Protein AF-A0A662V5J3-F1 (afdb_monomer_lite)

Secondary structure (DSSP, 8-state):
-TTHHHHHHTT------PPPPTTS---HHHHHHHHHHHHTTS-S-EEEEHHHHHH-THHHHHHHHTT--EEEE--TT--HHHHHHHHHHHHHHHTTS----S---SHHHHHHHHHHHHHHHHHHHHHHHHHHH--

pLDDT: mean 78.43, std 14.92, range [33.84, 93.31]

Sequence (135 aa):
PILQYVMNDLNISVEYIVTLELGMEPSIIRLKHVEELYKEGMIDCVMLTDADLNLNPKVAQFLNESKVSYVIIDVMGKDPYGVILEVLTKLPECKGLISTDSKPQSSSLDLLVALIITNIILLMALVTVMIRAKR

Radius of gyration: 21.76 Å; chains: 1; bounding box: 32×69×47 Å

Foldseek 3Di:
DVCPVLCVVVVHDDPDDQDDDAPDAGDVVRLVVVLVCVVVVVFLEAEAEPVNCVRYVVSVVSCVVSVGHYDYQYDPPDDPVSSSVSCVVCVCSSNVPDPPPDDDDDDVVVVVVVVVVVVVVVVVVVVVVVVVVVD

Structure (mmCIF, N/CA/C/O backbone):
data_AF-A0A662V5J3-F1
#
_entry.id   AF-A0A662V5J3-F1
#
loop_
_atom_site.group_PDB
_atom_site.id
_atom_site.type_symbol
_atom_site.label_atom_id
_atom_site.label_alt_id
_atom_site.label_comp_id
_atom_site.label_asym_id
_atom_site.label_entity_id
_atom_site.label_seq_id
_atom_site.pdbx_PDB_ins_code
_atom_site.Cartn_x
_atom_site.Cartn_y
_atom_site.Cartn_z
_atom_site.occupancy
_atom_site.B_iso_or_equiv
_atom_site.auth_seq_id
_atom_site.auth_comp_id
_atom_site.auth_asym_id
_atom_site.auth_atom_id
_atom_site.pdbx_PDB_model_num
ATOM 1 N N . PRO A 1 1 ? -1.008 10.221 -4.579 1.00 74.56 1 PRO A N 1
ATOM 2 C CA . PRO A 1 1 ? -1.109 10.976 -5.861 1.00 74.56 1 PRO A CA 1
ATOM 3 C C . PRO A 1 1 ? -0.225 10.421 -6.984 1.00 74.56 1 PRO A C 1
ATOM 5 O O . PRO A 1 1 ? -0.696 10.284 -8.105 1.00 74.56 1 PRO A O 1
ATOM 8 N N . ILE A 1 2 ? 1.037 10.088 -6.681 1.00 79.19 2 ILE A N 1
ATOM 9 C CA . ILE A 1 2 ? 2.023 9.638 -7.678 1.00 79.19 2 ILE A CA 1
ATOM 10 C C . ILE A 1 2 ? 1.522 8.425 -8.466 1.00 79.19 2 ILE A C 1
ATOM 12 O O . ILE A 1 2 ? 1.673 8.389 -9.674 1.00 79.19 2 ILE A O 1
ATOM 16 N N . LEU A 1 3 ? 0.850 7.473 -7.822 1.00 85.12 3 LEU A N 1
ATOM 17 C CA . LEU A 1 3 ? 0.365 6.263 -8.488 1.00 85.12 3 LEU A CA 1
ATOM 18 C C . LEU A 1 3 ? -0.918 6.452 -9.314 1.00 85.12 3 LEU A C 1
ATOM 20 O O . LEU A 1 3 ? -1.368 5.500 -9.935 1.00 85.12 3 LEU A O 1
ATOM 24 N N . GLN A 1 4 ? -1.532 7.639 -9.341 1.00 85.44 4 GLN A N 1
ATOM 25 C CA . GLN A 1 4 ? -2.867 7.815 -9.930 1.00 85.44 4 GLN A CA 1
ATOM 26 C C . GLN A 1 4 ? -2.925 7.440 -11.418 1.00 85.44 4 GLN A C 1
ATOM 28 O O . GLN A 1 4 ? -3.904 6.839 -11.852 1.00 85.44 4 GLN A O 1
ATOM 33 N N . TYR A 1 5 ? -1.875 7.749 -12.185 1.00 84.50 5 TYR A N 1
ATOM 34 C CA . TYR A 1 5 ? -1.797 7.359 -13.595 1.00 84.50 5 TYR A CA 1
ATOM 35 C C . TYR A 1 5 ? -1.722 5.834 -13.750 1.00 84.50 5 TYR A C 1
ATOM 37 O O . TYR A 1 5 ? -2.458 5.270 -14.549 1.00 84.50 5 TYR A O 1
ATOM 45 N N . VAL A 1 6 ? -0.927 5.162 -12.908 1.00 88.19 6 VAL A N 1
ATOM 46 C CA . VAL A 1 6 ? -0.814 3.695 -12.886 1.00 88.19 6 VAL A CA 1
ATOM 47 C C . VAL A 1 6 ? -2.150 3.051 -12.538 1.00 88.19 6 VAL A C 1
ATOM 49 O O . VAL A 1 6 ? -2.560 2.102 -13.195 1.00 88.19 6 VAL A O 1
ATOM 52 N N . MET A 1 7 ? -2.853 3.575 -11.530 1.00 88.00 7 MET A N 1
ATOM 53 C CA . MET A 1 7 ? -4.160 3.040 -11.134 1.00 88.00 7 MET A CA 1
ATOM 54 C C . MET A 1 7 ? -5.178 3.157 -12.267 1.00 88.00 7 MET A C 1
ATOM 56 O O . MET A 1 7 ? -5.931 2.218 -12.508 1.00 88.00 7 MET A O 1
ATOM 60 N N . ASN A 1 8 ? -5.166 4.281 -12.986 1.00 87.50 8 ASN A N 1
ATOM 61 C CA . ASN A 1 8 ? -6.045 4.496 -14.127 1.00 87.50 8 ASN A CA 1
ATOM 62 C C . ASN A 1 8 ? -5.713 3.548 -15.292 1.00 87.50 8 ASN A C 1
ATOM 64 O O . ASN A 1 8 ? -6.615 2.916 -15.835 1.00 87.50 8 ASN A O 1
ATOM 68 N N . ASP A 1 9 ? -4.430 3.384 -15.624 1.00 87.19 9 ASP A N 1
ATOM 69 C CA . ASP A 1 9 ? -3.977 2.476 -16.688 1.00 87.19 9 ASP A CA 1
ATOM 70 C C . ASP A 1 9 ? -4.296 1.005 -16.375 1.00 87.19 9 ASP A C 1
ATOM 72 O O . ASP A 1 9 ? -4.583 0.214 -17.274 1.00 87.19 9 ASP A O 1
ATOM 76 N N . LEU A 1 10 ? -4.283 0.638 -15.090 1.00 86.31 10 LEU A N 1
ATOM 77 C CA . LEU A 1 10 ? -4.635 -0.696 -14.601 1.00 86.31 10 LEU A CA 1
ATOM 78 C C . LEU A 1 10 ? -6.130 -0.864 -14.286 1.00 86.31 10 LEU A C 1
ATOM 80 O O . LEU A 1 10 ? -6.546 -1.944 -13.863 1.00 86.31 10 LEU A O 1
ATOM 84 N N . ASN A 1 11 ? -6.940 0.177 -14.500 1.00 86.75 11 ASN A N 1
ATOM 85 C CA . ASN A 1 11 ? -8.380 0.191 -14.247 1.00 86.75 11 ASN A CA 1
ATOM 86 C C . ASN A 1 11 ? -8.753 -0.203 -12.796 1.00 86.75 11 ASN A C 1
ATOM 88 O O . ASN A 1 11 ? -9.730 -0.919 -12.556 1.00 86.75 11 ASN A O 1
ATOM 92 N N . ILE A 1 12 ? -7.948 0.255 -11.833 1.00 86.50 12 ILE A N 1
ATOM 93 C CA . ILE A 1 12 ? -8.128 0.070 -10.387 1.00 86.50 12 ILE A CA 1
ATOM 94 C C . ILE A 1 12 ? -8.928 1.259 -9.841 1.00 86.50 12 ILE A C 1
ATOM 96 O O . ILE A 1 12 ? -8.559 2.410 -10.081 1.00 86.50 12 ILE A O 1
ATOM 100 N N . SER A 1 13 ? -10.005 0.997 -9.089 1.00 87.25 13 SER A N 1
ATOM 101 C CA . SER A 1 13 ? -10.778 2.070 -8.443 1.00 87.25 13 SER A CA 1
ATOM 102 C C . SER A 1 13 ? -9.973 2.707 -7.314 1.00 87.25 13 SER A C 1
ATOM 104 O O . SER A 1 13 ? -9.396 2.009 -6.480 1.00 87.25 13 SER A O 1
ATOM 106 N N . VAL A 1 14 ? -9.949 4.038 -7.280 1.00 89.06 14 VAL A N 1
ATOM 107 C CA . VAL A 1 14 ? -9.299 4.819 -6.225 1.00 89.06 14 VAL A CA 1
ATOM 108 C C . VAL A 1 14 ? -10.370 5.638 -5.520 1.00 89.06 14 VAL A C 1
ATOM 110 O O . VAL A 1 14 ? -10.790 6.675 -6.025 1.00 89.06 14 VAL A O 1
ATOM 113 N N . GLU A 1 15 ? -10.782 5.184 -4.340 1.00 88.81 15 GLU A N 1
ATOM 114 C CA . GLU A 1 15 ? -11.835 5.845 -3.555 1.00 88.81 15 GLU A CA 1
ATOM 115 C C . GLU A 1 15 ? -11.331 7.095 -2.829 1.00 88.81 15 GLU A C 1
ATOM 117 O O . GLU A 1 15 ? -12.044 8.087 -2.683 1.00 88.81 15 GLU A O 1
ATOM 122 N N . TYR A 1 16 ? -10.082 7.066 -2.359 1.00 86.69 16 TYR A N 1
ATOM 123 C CA . TYR A 1 16 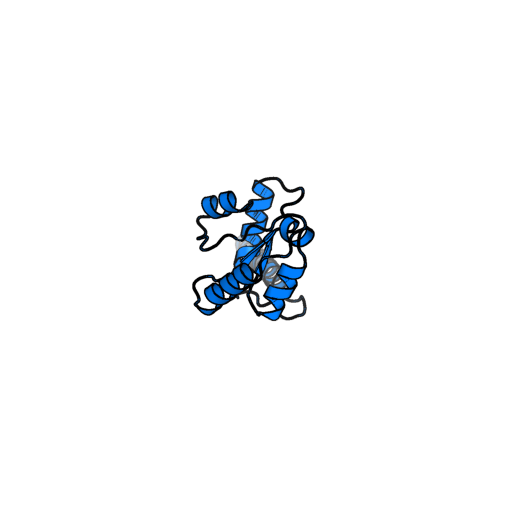? -9.535 8.145 -1.550 1.00 86.69 16 TYR A CA 1
ATOM 124 C C . TYR A 1 16 ? -8.029 8.304 -1.742 1.00 86.69 16 TYR A C 1
ATOM 126 O O . TYR A 1 16 ? -7.284 7.329 -1.824 1.00 86.69 16 TYR A O 1
ATOM 134 N N . ILE A 1 17 ? -7.568 9.557 -1.789 1.00 88.12 17 ILE A N 1
ATOM 135 C CA . ILE A 1 17 ? -6.150 9.901 -1.913 1.00 88.12 17 ILE A CA 1
ATOM 136 C C . ILE A 1 17 ? -5.749 10.753 -0.715 1.00 88.12 17 ILE A C 1
ATOM 138 O O . ILE A 1 17 ? -6.222 11.877 -0.541 1.00 88.12 17 ILE A O 1
ATOM 142 N N . VAL A 1 18 ? -4.812 10.238 0.077 1.00 84.00 18 VAL A N 1
ATOM 143 C CA . VAL A 1 18 ? -4.147 11.013 1.124 1.00 84.00 18 VAL A CA 1
ATOM 144 C C . VAL A 1 18 ? -2.909 11.671 0.528 1.00 84.00 18 VAL A C 1
ATOM 146 O O . VAL A 1 18 ? -2.017 10.997 0.017 1.00 84.00 18 VAL A O 1
ATOM 149 N N . THR A 1 19 ? -2.844 12.997 0.606 1.00 80.75 19 THR A N 1
ATOM 150 C CA . THR A 1 19 ? -1.616 13.748 0.324 1.00 80.75 19 THR A CA 1
ATOM 151 C C . THR A 1 19 ? -0.897 14.015 1.639 1.00 80.75 19 THR A C 1
ATOM 153 O O . THR A 1 19 ? -1.480 14.613 2.551 1.00 80.75 19 THR A O 1
ATOM 156 N N . LEU A 1 20 ? 0.351 13.556 1.730 1.00 74.62 20 LEU A N 1
ATOM 157 C CA . LEU A 1 20 ? 1.263 13.845 2.832 1.00 74.62 20 LEU A CA 1
ATOM 158 C C . LEU A 1 20 ? 2.120 15.056 2.453 1.00 74.62 20 LEU A C 1
ATOM 160 O O . LEU A 1 20 ? 2.655 15.121 1.348 1.00 74.62 20 LEU A O 1
ATOM 164 N N . GLU A 1 21 ? 2.234 16.024 3.357 1.00 71.81 21 GLU A N 1
ATOM 165 C CA . GLU A 1 21 ? 3.039 17.230 3.148 1.00 71.81 21 GLU A CA 1
ATOM 166 C C . GLU A 1 21 ? 4.357 17.122 3.924 1.00 71.81 21 GLU A C 1
ATOM 168 O O . GLU A 1 21 ? 4.382 16.642 5.061 1.00 71.81 21 GLU A O 1
ATOM 173 N N . LEU A 1 22 ? 5.464 17.555 3.306 1.00 64.06 22 LEU A N 1
ATOM 174 C CA . LEU A 1 22 ? 6.794 17.506 3.920 1.00 64.06 22 LEU A CA 1
ATOM 175 C C . LEU A 1 22 ? 6.813 18.268 5.250 1.00 64.06 22 LEU A C 1
ATOM 177 O O . LEU A 1 22 ? 6.445 19.438 5.307 1.00 64.06 22 LEU A O 1
ATOM 181 N N . GLY A 1 23 ? 7.315 17.625 6.306 1.00 60.56 23 GLY A N 1
ATOM 182 C CA . GLY A 1 23 ? 7.527 18.271 7.605 1.00 60.56 23 GLY A CA 1
ATOM 183 C C . GLY A 1 23 ? 6.253 18.550 8.407 1.00 60.56 23 GLY A C 1
ATOM 184 O O . GLY A 1 23 ? 6.350 19.102 9.501 1.00 60.56 23 GLY A O 1
ATOM 185 N N . MET A 1 24 ? 5.079 18.145 7.912 1.00 63.53 24 MET A N 1
ATOM 186 C CA . MET A 1 24 ? 3.839 18.156 8.680 1.00 63.53 24 MET A CA 1
ATOM 187 C C . MET A 1 24 ? 3.448 16.741 9.088 1.00 63.53 24 MET A C 1
ATOM 189 O O . MET A 1 24 ? 3.573 15.783 8.324 1.00 63.53 24 MET A O 1
ATOM 193 N N . GLU A 1 25 ? 2.985 16.602 10.327 1.00 64.38 25 GLU A N 1
ATOM 194 C CA . GLU A 1 25 ? 2.447 15.337 10.814 1.00 64.38 25 GLU A CA 1
ATOM 195 C C . GLU A 1 25 ? 1.223 14.945 9.967 1.00 64.38 25 GLU A C 1
ATOM 197 O O . GLU A 1 25 ? 0.446 15.828 9.580 1.00 64.38 25 GLU A O 1
ATOM 202 N N . PRO A 1 26 ? 1.031 13.652 9.635 1.00 66.31 26 PRO A N 1
ATOM 203 C CA . PRO A 1 26 ? -0.125 13.238 8.863 1.00 66.31 26 PRO A CA 1
ATOM 204 C C . PRO A 1 26 ? -1.366 13.650 9.639 1.00 66.31 26 PRO A C 1
ATOM 206 O O . PRO A 1 26 ? -1.471 13.390 10.839 1.00 66.31 26 PRO A O 1
ATOM 209 N N . SER A 1 27 ? -2.316 14.294 8.965 1.00 77.38 27 SER A N 1
ATOM 210 C CA . SER A 1 27 ? -3.565 14.657 9.620 1.00 77.38 27 SER A CA 1
ATOM 211 C C . SER A 1 27 ? -4.245 13.384 10.125 1.00 77.38 27 SER A C 1
ATOM 213 O O . SER A 1 27 ? -4.745 12.586 9.331 1.00 77.38 27 SER A O 1
ATOM 215 N N . ILE A 1 28 ? -4.278 13.207 11.449 1.00 80.38 28 ILE A N 1
ATOM 216 C CA . ILE A 1 28 ? -4.921 12.063 12.115 1.00 80.38 28 ILE A CA 1
ATOM 217 C C . ILE A 1 28 ? -6.373 11.921 11.648 1.00 80.38 28 ILE A C 1
ATOM 219 O O . ILE A 1 28 ? -6.870 10.812 11.508 1.00 80.38 28 ILE A O 1
ATOM 223 N N . ILE A 1 29 ? -7.039 13.040 11.349 1.00 83.06 29 ILE A N 1
ATOM 224 C CA . ILE A 1 29 ? -8.407 13.067 10.819 1.00 83.06 29 ILE A CA 1
ATOM 225 C C . ILE A 1 29 ? -8.486 12.324 9.478 1.00 83.06 29 ILE A C 1
ATOM 227 O O . ILE A 1 29 ? -9.377 11.505 9.286 1.00 83.06 29 ILE A O 1
ATOM 231 N N . ARG A 1 30 ? -7.532 12.558 8.566 1.00 86.31 30 ARG A N 1
ATOM 232 C CA . ARG A 1 30 ? -7.491 11.872 7.265 1.00 86.31 30 ARG A CA 1
ATOM 233 C C . ARG A 1 30 ? -7.179 10.386 7.415 1.00 86.31 30 ARG A C 1
ATOM 235 O O . ARG A 1 30 ? -7.785 9.574 6.730 1.00 86.31 30 ARG A O 1
ATOM 242 N N . LEU A 1 31 ? -6.263 10.027 8.316 1.00 87.81 31 LEU A N 1
ATOM 243 C CA . LEU A 1 31 ? -5.921 8.624 8.572 1.00 87.81 31 LEU A CA 1
ATOM 244 C C . LEU A 1 31 ? -7.080 7.850 9.218 1.00 87.81 31 LEU A C 1
ATOM 246 O O . LEU A 1 31 ? -7.356 6.724 8.816 1.00 87.81 31 LEU A O 1
ATOM 250 N N . LYS A 1 32 ? -7.811 8.470 10.149 1.00 89.69 32 LYS A N 1
ATOM 251 C CA . LYS A 1 32 ? -9.042 7.893 10.707 1.00 89.69 32 LYS A CA 1
ATOM 252 C C . LYS A 1 32 ? -10.125 7.705 9.654 1.00 89.69 32 LYS A C 1
ATOM 254 O O . LYS A 1 32 ? -10.797 6.685 9.663 1.00 89.69 32 LYS A O 1
ATOM 259 N N . HIS A 1 33 ? -10.256 8.639 8.718 1.00 90.75 33 HIS A N 1
ATOM 260 C CA . HIS A 1 33 ? -11.203 8.470 7.622 1.00 90.75 33 HIS A CA 1
ATOM 261 C C . HIS A 1 33 ? -10.849 7.269 6.728 1.00 90.75 33 HIS A C 1
ATOM 263 O O . HIS A 1 33 ? -11.727 6.511 6.335 1.00 90.75 33 HIS A O 1
ATOM 269 N N . VAL A 1 34 ? -9.558 7.033 6.461 1.00 91.00 34 VAL A N 1
ATOM 270 C CA . VAL A 1 34 ? -9.103 5.818 5.756 1.00 91.00 34 VAL A CA 1
ATOM 271 C C . VAL A 1 34 ? -9.467 4.551 6.535 1.00 91.00 34 VAL A C 1
ATOM 273 O O . VAL A 1 34 ? -9.935 3.580 5.947 1.00 91.00 3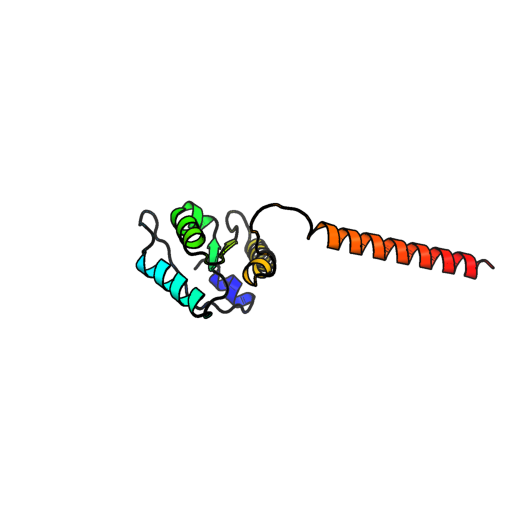4 VAL A O 1
ATOM 276 N N . GLU A 1 35 ? -9.279 4.560 7.855 1.00 91.75 35 GLU A N 1
ATOM 277 C CA . GLU A 1 35 ? -9.672 3.448 8.725 1.00 91.75 35 GLU A CA 1
ATOM 278 C C . GLU A 1 35 ? -11.189 3.183 8.674 1.00 91.75 35 GLU A C 1
ATOM 280 O O . GLU A 1 35 ? -11.608 2.027 8.614 1.00 91.75 35 GLU A O 1
ATOM 285 N N . GLU A 1 36 ? -12.014 4.233 8.670 1.00 93.31 36 GLU A N 1
ATOM 286 C CA . GLU A 1 36 ? -13.473 4.135 8.523 1.00 93.31 36 GLU A CA 1
ATOM 287 C C . GLU A 1 36 ? -13.862 3.517 7.175 1.00 93.31 36 GLU A C 1
ATOM 289 O O . GLU A 1 36 ? -14.578 2.518 7.158 1.00 93.31 36 GLU A O 1
ATOM 294 N N . LEU A 1 37 ? -13.313 4.023 6.064 1.00 91.88 37 LEU A N 1
ATOM 295 C CA . LEU A 1 37 ? -13.567 3.485 4.721 1.00 91.88 37 LEU A CA 1
ATOM 296 C C . LEU A 1 37 ? -13.206 1.997 4.616 1.00 91.88 37 LEU A C 1
ATOM 298 O O . LEU A 1 37 ? -13.921 1.220 3.982 1.00 91.88 37 LEU A O 1
ATOM 302 N N . TYR A 1 38 ? -12.109 1.586 5.254 1.00 90.44 38 TYR A N 1
ATOM 303 C CA . TYR A 1 38 ? -11.697 0.185 5.291 1.00 90.44 38 TYR A CA 1
ATOM 304 C C . TYR A 1 38 ? -12.677 -0.675 6.101 1.00 90.44 38 TYR A C 1
ATOM 306 O O . TYR A 1 38 ? -13.084 -1.747 5.657 1.00 90.44 38 TYR A O 1
ATOM 314 N N . LYS A 1 39 ? -13.114 -0.200 7.275 1.00 89.44 39 LYS A N 1
ATOM 315 C CA . LYS A 1 39 ? -14.096 -0.910 8.117 1.00 89.44 39 LYS A CA 1
ATOM 316 C C . LYS A 1 39 ? -15.467 -1.034 7.459 1.00 89.44 39 LYS A C 1
ATOM 318 O O . LYS A 1 39 ? -16.156 -2.025 7.687 1.00 89.44 39 LYS A O 1
ATOM 323 N N . GLU A 1 40 ? -15.855 -0.049 6.659 1.00 92.56 40 GLU A N 1
ATOM 324 C CA . GLU A 1 40 ? -17.096 -0.059 5.880 1.00 92.56 40 GLU A CA 1
ATOM 325 C C . GLU A 1 40 ? -17.016 -0.967 4.641 1.00 92.56 40 GLU A C 1
ATOM 327 O O . GLU A 1 40 ? -18.032 -1.199 3.988 1.00 92.56 40 GLU A O 1
ATOM 332 N N . GLY A 1 41 ? -15.834 -1.514 4.325 1.00 87.81 41 GLY A N 1
ATOM 333 C CA . GLY A 1 41 ? -15.614 -2.345 3.140 1.00 87.81 41 GLY A CA 1
ATOM 334 C C . GLY A 1 41 ? -15.635 -1.551 1.833 1.00 87.81 41 GLY A C 1
ATOM 335 O O . GLY A 1 41 ? -15.800 -2.135 0.766 1.00 87.81 41 GLY A O 1
ATOM 336 N N . MET A 1 42 ? -15.487 -0.225 1.912 1.00 88.44 42 MET A N 1
ATOM 337 C CA . MET A 1 42 ? -15.418 0.659 0.746 1.00 88.44 42 MET A CA 1
ATOM 338 C C . MET A 1 42 ? -14.052 0.565 0.060 1.00 88.44 42 MET A C 1
ATOM 340 O O . MET A 1 42 ? -13.949 0.796 -1.140 1.00 88.44 42 MET A O 1
ATOM 344 N N . ILE A 1 43 ? -13.004 0.216 0.813 1.00 89.25 43 ILE A N 1
ATOM 345 C CA . ILE A 1 43 ? -11.660 -0.030 0.285 1.00 89.25 43 ILE A CA 1
ATOM 346 C C . ILE A 1 43 ? -11.126 -1.380 0.760 1.00 89.25 43 ILE A C 1
ATOM 348 O O . ILE A 1 43 ? -11.245 -1.728 1.933 1.00 89.25 43 ILE A O 1
ATOM 352 N N . ASP A 1 44 ? -10.473 -2.106 -0.146 1.00 86.12 44 ASP A N 1
ATOM 353 C CA . ASP A 1 44 ? -9.849 -3.398 0.162 1.00 86.12 44 ASP A CA 1
ATOM 354 C C . ASP A 1 44 ? -8.446 -3.244 0.770 1.00 86.12 44 ASP A C 1
ATOM 356 O O . ASP A 1 44 ? -7.954 -4.132 1.463 1.00 86.12 44 ASP A O 1
ATOM 360 N N . CYS A 1 45 ? -7.751 -2.146 0.457 1.00 88.94 45 CYS A N 1
ATOM 361 C CA . CYS A 1 45 ? -6.332 -1.982 0.765 1.00 88.94 45 CYS A CA 1
ATOM 362 C C . CYS A 1 45 ? -5.862 -0.541 0.575 1.00 88.94 45 CYS A C 1
ATOM 364 O O . CYS A 1 45 ? -6.377 0.192 -0.271 1.00 88.94 45 CYS A O 1
ATOM 366 N N . VAL A 1 46 ? -4.824 -0.162 1.315 1.00 91.06 46 VAL A N 1
ATOM 367 C CA . VAL A 1 46 ? -4.131 1.120 1.169 1.00 91.06 46 VAL A CA 1
ATOM 368 C C . VAL A 1 46 ? -2.807 0.914 0.435 1.00 91.06 46 VAL A C 1
ATOM 370 O O . VAL A 1 46 ? -1.995 0.076 0.813 1.00 91.06 46 VAL A O 1
ATOM 373 N N . MET A 1 47 ? -2.548 1.703 -0.605 1.00 90.50 47 MET A N 1
ATOM 374 C CA . MET A 1 47 ? -1.258 1.694 -1.301 1.00 90.50 47 MET A CA 1
ATOM 375 C C . MET A 1 47 ? -0.424 2.894 -0.860 1.00 90.50 47 MET A C 1
ATOM 377 O O . MET A 1 47 ? -0.844 4.040 -1.022 1.00 90.50 47 MET A O 1
ATOM 381 N N . LEU A 1 48 ? 0.758 2.624 -0.313 1.00 90.31 48 LEU A N 1
ATOM 382 C CA . LEU A 1 48 ? 1.738 3.631 0.092 1.00 90.31 48 LEU A CA 1
ATOM 383 C C . LEU A 1 48 ? 2.931 3.568 -0.847 1.00 90.31 48 LEU A C 1
ATOM 385 O O . LEU A 1 48 ? 3.324 2.477 -1.250 1.00 90.31 48 LEU A O 1
ATOM 389 N N . THR A 1 49 ? 3.547 4.703 -1.159 1.00 89.94 49 THR A N 1
ATOM 390 C CA . THR A 1 49 ? 4.853 4.677 -1.824 1.00 89.94 49 THR A CA 1
ATOM 391 C C . THR A 1 49 ? 5.990 4.640 -0.804 1.00 89.94 49 THR A C 1
ATOM 393 O O . THR A 1 49 ? 5.848 5.101 0.330 1.00 89.94 49 THR A O 1
ATOM 396 N N . ASP A 1 50 ? 7.146 4.114 -1.193 1.00 87.81 50 ASP A N 1
ATOM 397 C CA . ASP A 1 50 ? 8.382 4.236 -0.411 1.00 87.81 50 ASP A CA 1
ATOM 398 C C . ASP A 1 50 ? 8.757 5.709 -0.143 1.00 87.81 50 ASP A C 1
ATOM 400 O O . ASP A 1 50 ? 9.201 6.053 0.954 1.00 87.81 50 ASP A O 1
ATOM 404 N N . ALA A 1 51 ? 8.479 6.606 -1.096 1.00 84.88 51 ALA A N 1
ATOM 405 C CA . ALA A 1 51 ? 8.595 8.050 -0.907 1.00 84.88 51 ALA A CA 1
ATOM 406 C C . ALA A 1 51 ? 7.682 8.571 0.222 1.00 84.88 51 ALA A C 1
ATOM 408 O O . ALA A 1 51 ? 8.142 9.330 1.074 1.00 84.88 51 ALA A O 1
ATOM 409 N N . ASP A 1 52 ? 6.421 8.131 0.282 1.00 83.69 52 ASP A N 1
ATOM 410 C CA . ASP A 1 52 ? 5.476 8.514 1.343 1.00 83.69 52 ASP A CA 1
ATOM 411 C C . ASP A 1 52 ? 5.957 8.059 2.733 1.00 83.69 52 ASP A C 1
ATOM 413 O O . ASP A 1 52 ? 5.830 8.794 3.716 1.00 83.69 52 ASP A O 1
ATOM 417 N N . LEU A 1 53 ? 6.562 6.871 2.822 1.00 83.56 53 LEU A N 1
ATOM 418 C CA . LEU A 1 53 ? 7.111 6.343 4.075 1.00 83.56 53 LEU A CA 1
ATOM 419 C C . LEU A 1 53 ? 8.362 7.082 4.536 1.00 83.56 53 LEU A C 1
ATOM 421 O O . LEU A 1 53 ? 8.506 7.347 5.729 1.00 83.56 53 LEU A O 1
ATOM 425 N N . ASN A 1 54 ? 9.243 7.441 3.602 1.00 83.12 54 ASN A N 1
ATOM 426 C CA . ASN A 1 54 ? 10.419 8.254 3.903 1.00 83.12 54 ASN A CA 1
ATOM 427 C C . ASN A 1 54 ? 10.022 9.635 4.437 1.00 83.12 54 ASN A C 1
ATOM 429 O O . ASN A 1 54 ? 10.699 10.189 5.303 1.00 83.12 54 ASN A O 1
ATOM 433 N N . LEU A 1 55 ? 8.908 10.180 3.943 1.00 82.19 55 LEU A N 1
ATOM 434 C CA . LEU A 1 55 ? 8.358 11.449 4.405 1.00 82.19 55 LEU A CA 1
ATOM 435 C C . LEU A 1 55 ? 7.707 11.333 5.780 1.00 82.19 55 LEU A C 1
ATOM 437 O O . LEU A 1 55 ? 7.861 12.233 6.608 1.00 82.19 55 LEU A O 1
ATOM 441 N N . ASN A 1 56 ? 6.952 10.259 6.021 1.00 82.12 56 ASN A N 1
ATOM 442 C CA . ASN A 1 56 ? 6.211 10.109 7.262 1.00 82.12 56 ASN A CA 1
ATOM 443 C C . ASN A 1 56 ? 6.049 8.639 7.699 1.00 82.12 56 ASN A C 1
ATOM 445 O O . ASN A 1 56 ? 5.008 8.018 7.455 1.00 82.12 56 ASN A O 1
ATOM 449 N N . PRO A 1 57 ? 7.029 8.073 8.431 1.00 82.44 57 PRO A N 1
ATOM 450 C CA . PRO A 1 57 ? 6.997 6.663 8.830 1.00 82.44 57 PRO A CA 1
ATOM 451 C C . PRO A 1 57 ? 5.854 6.336 9.806 1.00 82.44 57 PRO A C 1
ATOM 453 O O . PRO A 1 57 ? 5.450 5.179 9.931 1.00 82.44 57 PRO A O 1
ATOM 456 N N . LYS A 1 58 ? 5.277 7.353 10.466 1.00 84.75 58 LYS A N 1
ATOM 457 C CA . LYS A 1 58 ? 4.134 7.197 11.379 1.00 84.75 58 LYS A CA 1
ATOM 458 C C . LYS A 1 58 ? 2.871 6.680 10.681 1.00 84.75 58 LYS A C 1
ATOM 460 O O . LYS A 1 58 ? 2.015 6.102 11.342 1.00 84.75 58 LYS A O 1
ATOM 465 N N . VAL A 1 59 ? 2.747 6.858 9.363 1.00 86.62 59 VAL A N 1
ATOM 466 C CA . VAL A 1 59 ? 1.581 6.384 8.599 1.00 86.62 59 VAL A CA 1
ATOM 467 C C . VAL A 1 59 ? 1.509 4.857 8.598 1.00 86.62 59 VAL A C 1
ATOM 469 O O . VAL A 1 59 ? 0.460 4.300 8.911 1.00 86.62 59 VAL A O 1
ATOM 472 N N . ALA A 1 60 ? 2.625 4.171 8.330 1.00 86.69 60 ALA A N 1
ATOM 473 C CA . ALA A 1 60 ? 2.673 2.707 8.392 1.00 86.69 60 ALA A CA 1
ATOM 474 C C . ALA A 1 60 ? 2.398 2.187 9.807 1.00 86.69 60 ALA A C 1
ATOM 476 O O . ALA A 1 60 ? 1.696 1.191 9.978 1.00 86.69 60 ALA A O 1
ATOM 477 N N . GLN A 1 61 ? 2.910 2.884 10.827 1.00 87.06 61 GLN A N 1
ATOM 478 C CA . GLN A 1 61 ? 2.627 2.541 12.217 1.00 87.06 61 GLN A CA 1
ATOM 479 C C . GLN A 1 61 ? 1.122 2.622 12.517 1.00 87.06 61 GLN A C 1
ATOM 481 O O . GLN A 1 61 ? 0.560 1.663 13.039 1.00 87.06 61 GLN A O 1
ATOM 486 N N . PHE A 1 62 ? 0.461 3.715 12.126 1.00 89.25 62 PHE A N 1
ATOM 487 C CA . PHE A 1 62 ? -0.982 3.884 12.314 1.00 89.25 62 PHE A CA 1
ATOM 488 C C . PHE A 1 62 ? -1.796 2.779 11.626 1.00 89.25 62 PHE A C 1
ATOM 490 O O . PHE A 1 62 ? -2.724 2.233 12.222 1.00 89.25 62 PHE A O 1
ATOM 497 N N . LEU A 1 63 ? -1.453 2.434 10.381 1.00 89.31 63 LEU A N 1
ATOM 498 C CA . LEU A 1 63 ? -2.176 1.413 9.616 1.00 89.31 63 LEU A CA 1
ATOM 499 C C . LEU A 1 63 ? -2.002 0.015 10.227 1.00 89.31 63 LEU A C 1
ATOM 501 O O . LEU A 1 63 ? -2.984 -0.718 10.344 1.00 89.31 63 LEU A O 1
ATOM 505 N N . ASN A 1 64 ? -0.793 -0.313 10.702 1.00 89.12 64 ASN A N 1
ATOM 506 C CA . ASN A 1 64 ? -0.528 -1.541 11.458 1.00 89.12 64 ASN A CA 1
ATOM 507 C C . ASN A 1 64 ? -1.363 -1.606 12.748 1.00 89.12 64 ASN A C 1
ATOM 509 O O . ASN A 1 64 ? -2.024 -2.610 13.007 1.00 89.12 64 ASN A O 1
ATOM 513 N N . GLU A 1 65 ? -1.353 -0.539 13.553 1.00 88.62 65 GLU A N 1
ATOM 514 C CA . GLU A 1 65 ? -2.108 -0.471 14.814 1.00 88.62 65 GLU A CA 1
ATOM 515 C C . GLU A 1 65 ? -3.625 -0.578 14.580 1.00 88.62 65 GLU A C 1
ATOM 517 O O . GLU A 1 65 ? -4.331 -1.240 15.343 1.00 88.62 65 GLU A O 1
ATOM 522 N N . SER A 1 66 ? -4.109 0.004 13.481 1.00 86.75 66 SER A N 1
ATOM 523 C CA . SER A 1 66 ? -5.525 0.007 13.087 1.00 86.75 66 SER A CA 1
ATOM 524 C C . SER A 1 66 ? -5.959 -1.252 12.327 1.00 86.75 66 SER A C 1
ATOM 526 O O . SER A 1 66 ? -7.128 -1.376 11.966 1.00 86.75 66 SER A O 1
ATOM 528 N N . LYS A 1 67 ? -5.040 -2.202 12.086 1.00 87.56 67 LYS A N 1
ATOM 529 C CA . LYS A 1 67 ? -5.267 -3.430 11.300 1.00 87.56 67 LYS A CA 1
ATOM 530 C C . LYS A 1 67 ? -5.825 -3.171 9.893 1.00 87.56 67 LYS A C 1
ATOM 532 O O . LYS A 1 67 ? -6.605 -3.969 9.372 1.00 87.56 67 LYS A O 1
ATOM 537 N N . VAL A 1 68 ? -5.433 -2.056 9.285 1.00 88.94 68 VAL A N 1
ATOM 538 C CA . VAL A 1 68 ? -5.773 -1.733 7.896 1.00 88.94 68 VAL A CA 1
ATOM 539 C C . VAL A 1 68 ? -4.747 -2.403 6.989 1.00 88.94 68 VAL A C 1
ATOM 541 O O . VAL A 1 68 ? -3.546 -2.228 7.189 1.00 88.94 68 VAL A O 1
ATOM 544 N N . SER A 1 69 ? -5.204 -3.171 5.997 1.00 88.19 69 SER A N 1
ATOM 545 C CA . SER A 1 69 ? -4.310 -3.797 5.020 1.00 88.19 69 SER A CA 1
ATOM 546 C C . SER A 1 69 ? -3.648 -2.729 4.152 1.00 88.19 69 SER A C 1
ATOM 548 O O . SER A 1 69 ? -4.329 -1.851 3.613 1.00 88.19 69 SER A O 1
ATOM 550 N N . TYR A 1 70 ? -2.325 -2.792 4.011 1.00 89.81 70 TYR A N 1
ATOM 551 C CA . TYR A 1 70 ? -1.594 -1.900 3.123 1.00 89.81 70 TYR A CA 1
ATOM 552 C C . TYR A 1 70 ? -0.425 -2.596 2.440 1.00 89.81 70 TYR A C 1
ATOM 554 O O . TYR A 1 70 ? 0.156 -3.546 2.965 1.00 89.81 70 TYR A O 1
ATOM 562 N N . VAL A 1 71 ? -0.059 -2.0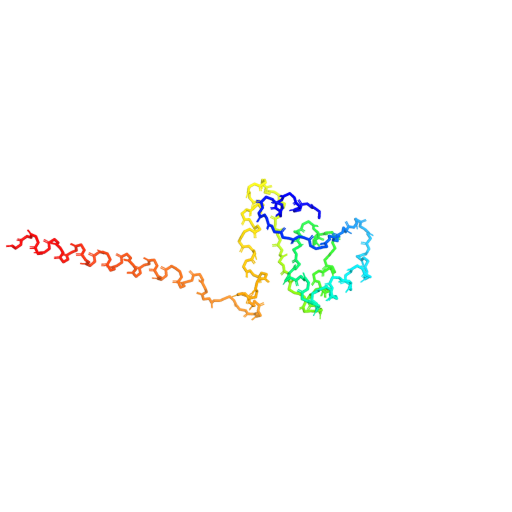69 1.275 1.00 90.88 71 VAL A N 1
ATOM 563 C CA . VAL A 1 71 ? 1.121 -2.475 0.512 1.00 90.88 71 VAL A CA 1
ATOM 564 C C . VAL A 1 71 ? 2.021 -1.276 0.263 1.00 90.88 71 VAL A C 1
ATOM 566 O O . VAL A 1 71 ? 1.560 -0.136 0.161 1.00 90.88 71 VAL A O 1
ATOM 569 N N . ILE A 1 72 ? 3.316 -1.550 0.159 1.00 90.31 72 ILE A N 1
ATOM 570 C CA . ILE A 1 72 ? 4.333 -0.548 -0.143 1.00 90.31 72 ILE A CA 1
ATOM 571 C C . ILE A 1 72 ? 4.757 -0.742 -1.593 1.00 90.31 72 ILE A C 1
ATOM 573 O O . ILE A 1 72 ? 5.198 -1.827 -1.972 1.00 90.31 72 ILE A O 1
ATOM 577 N N . ILE A 1 73 ? 4.616 0.314 -2.383 1.00 90.75 73 ILE A N 1
ATOM 578 C CA . ILE A 1 73 ? 5.017 0.383 -3.780 1.00 90.75 73 ILE A CA 1
ATOM 579 C C . ILE A 1 73 ? 6.318 1.169 -3.846 1.00 90.75 73 ILE A C 1
ATOM 581 O O . ILE A 1 73 ? 6.357 2.369 -3.580 1.00 90.75 73 ILE A O 1
ATOM 585 N N . ASP A 1 74 ? 7.389 0.478 -4.199 1.00 89.94 74 ASP A N 1
ATOM 586 C CA . ASP A 1 74 ? 8.680 1.103 -4.444 1.00 89.94 74 ASP A CA 1
ATOM 587 C C . ASP A 1 74 ? 8.643 1.852 -5.784 1.00 89.94 74 ASP A C 1
ATOM 589 O O . ASP A 1 74 ? 8.495 1.228 -6.843 1.00 89.94 74 ASP A O 1
ATOM 593 N N . VAL A 1 75 ? 8.736 3.184 -5.715 1.00 88.56 75 VAL A N 1
ATOM 594 C CA . VAL A 1 75 ? 8.766 4.084 -6.875 1.00 88.56 75 VAL A CA 1
ATOM 595 C C . VAL A 1 75 ? 10.122 4.763 -7.069 1.00 88.56 75 VAL A C 1
ATOM 597 O O . VAL A 1 75 ? 10.376 5.289 -8.156 1.00 88.56 75 VAL A O 1
ATOM 600 N N . MET A 1 76 ? 11.004 4.795 -6.063 1.00 84.44 76 MET A N 1
ATOM 601 C CA . MET A 1 76 ? 12.274 5.510 -6.191 1.00 84.44 76 MET A CA 1
ATOM 602 C C . MET A 1 76 ? 13.254 4.770 -7.105 1.00 84.44 76 MET A C 1
ATOM 604 O O . MET A 1 76 ? 13.620 3.620 -6.895 1.00 84.44 76 MET A O 1
ATOM 608 N N . GLY A 1 77 ? 13.735 5.467 -8.136 1.00 82.62 77 GLY A N 1
ATOM 609 C CA . GLY A 1 77 ? 14.722 4.916 -9.070 1.00 82.62 77 GLY A CA 1
ATOM 610 C C . GLY A 1 77 ? 14.154 3.935 -10.099 1.00 82.62 77 GLY A C 1
ATOM 611 O O . GLY A 1 77 ? 14.932 3.369 -10.867 1.00 82.62 77 GLY A O 1
ATOM 612 N N . LYS A 1 78 ? 12.826 3.762 -10.161 1.00 85.56 78 LYS A N 1
ATOM 613 C CA . LYS A 1 78 ? 12.152 2.982 -11.205 1.00 85.56 78 LYS A CA 1
ATOM 614 C C . LYS A 1 78 ? 11.614 3.877 -12.315 1.00 85.56 78 LYS A C 1
ATOM 616 O O . LYS A 1 78 ? 11.174 5.002 -12.083 1.00 85.56 78 LYS A O 1
ATOM 621 N N . ASP A 1 79 ? 11.643 3.356 -13.535 1.00 87.62 79 ASP A N 1
ATOM 622 C CA . ASP A 1 79 ? 10.908 3.937 -14.654 1.00 87.62 79 ASP A CA 1
ATOM 623 C C . ASP A 1 79 ? 9.391 3.654 -14.525 1.00 87.62 79 ASP A C 1
ATOM 625 O O . ASP A 1 79 ? 8.986 2.810 -13.716 1.00 87.62 79 ASP A O 1
ATOM 629 N N . PRO A 1 80 ? 8.528 4.327 -15.311 1.00 83.00 80 PRO A N 1
ATOM 630 C CA . PRO A 1 80 ? 7.079 4.144 -15.223 1.00 83.00 80 PRO A CA 1
ATOM 631 C C . PRO A 1 80 ? 6.608 2.692 -15.407 1.00 83.00 80 PRO A C 1
ATOM 633 O O . PRO A 1 80 ? 5.659 2.274 -14.749 1.00 83.00 80 PRO A O 1
ATOM 636 N N . TYR A 1 81 ? 7.270 1.902 -16.258 1.00 84.56 81 TYR A N 1
ATOM 637 C CA . TYR A 1 81 ? 6.929 0.493 -16.460 1.00 84.56 81 TYR A CA 1
ATOM 638 C C . TYR A 1 81 ? 7.319 -0.353 -15.243 1.00 84.56 81 TYR A C 1
ATOM 640 O O . TYR A 1 81 ? 6.549 -1.212 -14.812 1.00 84.56 81 TYR A O 1
ATOM 648 N N . GLY A 1 82 ? 8.475 -0.070 -14.640 1.00 87.81 82 GLY A N 1
ATOM 649 C CA . GLY A 1 82 ? 8.897 -0.675 -13.378 1.00 87.81 82 GLY A CA 1
ATOM 650 C C . GLY A 1 82 ? 7.901 -0.423 -12.243 1.00 87.81 82 GLY A C 1
ATOM 651 O O . GLY A 1 82 ? 7.602 -1.341 -11.481 1.00 87.81 82 GLY A O 1
ATOM 652 N N . VAL A 1 83 ? 7.327 0.783 -12.169 1.00 87.69 83 VAL A N 1
ATOM 653 C CA . VAL A 1 83 ? 6.281 1.108 -11.184 1.00 87.69 83 VAL A CA 1
ATOM 654 C C . VAL A 1 83 ? 4.987 0.339 -11.462 1.00 87.69 83 VAL A C 1
ATOM 656 O O . VAL A 1 83 ? 4.391 -0.202 -10.533 1.00 87.69 83 VAL A O 1
ATOM 659 N N . ILE A 1 84 ? 4.557 0.239 -12.725 1.00 87.19 84 ILE A N 1
ATOM 660 C CA . ILE A 1 84 ? 3.372 -0.552 -13.104 1.00 87.19 84 ILE A CA 1
ATOM 661 C C . ILE A 1 84 ? 3.548 -2.018 -12.691 1.00 87.19 84 ILE A C 1
ATOM 663 O O . ILE A 1 84 ? 2.640 -2.613 -12.108 1.00 87.19 84 ILE A O 1
ATOM 667 N N . LEU A 1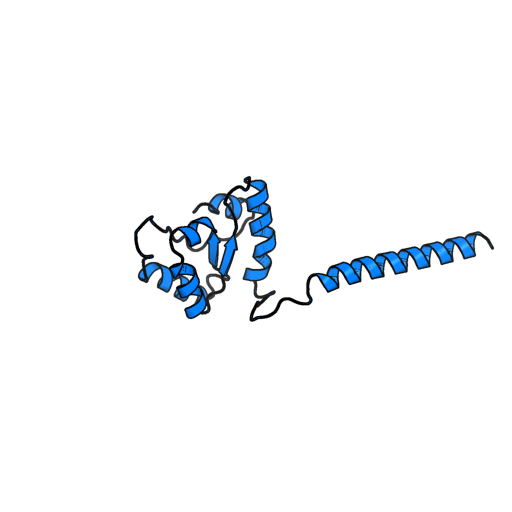 85 ? 4.723 -2.595 -12.961 1.00 87.62 85 LEU A N 1
ATOM 668 C CA . LEU A 1 85 ? 5.025 -3.974 -12.593 1.00 87.62 85 LEU A CA 1
ATOM 669 C C . LEU A 1 85 ? 4.980 -4.173 -11.073 1.00 87.62 85 LEU A C 1
ATOM 671 O O . LEU A 1 85 ? 4.413 -5.161 -10.617 1.00 87.62 85 LEU A O 1
ATOM 675 N N . GLU A 1 86 ? 5.512 -3.228 -10.297 1.00 89.62 86 GLU A N 1
ATOM 676 C CA . GLU A 1 86 ? 5.459 -3.263 -8.831 1.00 89.62 86 GLU A CA 1
ATOM 677 C C . GLU A 1 86 ? 4.016 -3.240 -8.303 1.00 89.62 86 GLU A C 1
ATOM 679 O O . GLU A 1 86 ? 3.649 -4.010 -7.418 1.00 89.62 86 GLU A O 1
ATOM 684 N N . VAL A 1 87 ? 3.156 -2.392 -8.871 1.00 88.38 87 VAL A N 1
ATOM 685 C CA . VAL A 1 87 ? 1.737 -2.351 -8.485 1.00 88.38 87 VAL A CA 1
ATOM 686 C C . VAL A 1 87 ? 1.054 -3.685 -8.795 1.00 88.38 87 VAL A C 1
ATOM 688 O O . VAL A 1 87 ? 0.325 -4.216 -7.955 1.00 88.38 87 VAL A O 1
ATOM 691 N N . LEU A 1 88 ? 1.323 -4.270 -9.965 1.00 87.81 88 LEU A N 1
ATOM 692 C CA . LEU A 1 88 ? 0.769 -5.565 -10.368 1.00 87.81 88 LEU A CA 1
ATOM 693 C C . LEU A 1 88 ? 1.217 -6.723 -9.471 1.00 87.81 88 LEU A C 1
ATOM 695 O O . LEU A 1 88 ? 0.415 -7.615 -9.194 1.00 87.81 88 LEU A O 1
ATOM 699 N N . THR A 1 89 ? 2.466 -6.725 -9.001 1.00 87.75 89 THR A N 1
ATOM 700 C CA . THR A 1 89 ? 2.970 -7.777 -8.105 1.00 87.75 89 THR A CA 1
ATOM 701 C C . THR A 1 89 ? 2.422 -7.650 -6.686 1.00 87.75 89 THR A C 1
ATOM 703 O O . THR A 1 89 ? 2.255 -8.672 -6.021 1.00 87.75 89 THR A O 1
ATOM 706 N N . LYS A 1 90 ? 2.104 -6.430 -6.233 1.00 86.50 90 LYS A N 1
ATOM 707 C CA . LYS A 1 90 ? 1.593 -6.142 -4.882 1.00 86.50 90 LYS A CA 1
ATOM 708 C C . LYS A 1 90 ? 0.073 -6.179 -4.747 1.00 86.50 90 LYS A C 1
ATOM 710 O O . LYS A 1 90 ? -0.442 -6.469 -3.671 1.00 86.50 90 LYS A O 1
ATOM 715 N N . LEU A 1 91 ? -0.661 -5.976 -5.834 1.00 83.81 91 LEU A N 1
ATOM 716 C CA . LEU A 1 91 ? -2.125 -6.085 -5.892 1.00 83.81 91 LEU A CA 1
ATOM 717 C C . LEU A 1 91 ? -2.727 -7.354 -5.241 1.00 83.81 91 LEU A C 1
ATOM 719 O O . LEU A 1 91 ? -3.762 -7.241 -4.583 1.00 83.81 91 LEU A O 1
ATOM 723 N N . PRO A 1 92 ? -2.143 -8.561 -5.382 1.00 82.75 92 PRO A N 1
ATOM 724 C CA . PRO A 1 92 ? -2.664 -9.765 -4.731 1.00 82.75 92 PRO A CA 1
ATOM 725 C C . PRO A 1 92 ? -2.595 -9.731 -3.197 1.00 82.75 92 PRO A C 1
ATOM 727 O O . PRO A 1 92 ? -3.450 -10.332 -2.545 1.00 82.75 92 PRO A O 1
ATOM 730 N N . GLU A 1 93 ? -1.620 -9.020 -2.617 1.00 80.69 93 GLU A N 1
ATOM 731 C CA . GLU A 1 93 ? -1.478 -8.853 -1.161 1.00 80.69 93 GLU A CA 1
ATOM 732 C C . GLU A 1 93 ? -2.671 -8.055 -0.597 1.00 80.69 93 GLU A C 1
ATOM 734 O O . GLU A 1 93 ? -3.214 -8.393 0.454 1.00 80.69 93 GLU A O 1
ATOM 739 N N . CYS A 1 94 ? -3.176 -7.083 -1.364 1.00 73.75 94 CYS A N 1
ATOM 740 C CA . CYS A 1 94 ? -4.351 -6.283 -1.016 1.00 73.75 94 CYS A CA 1
ATOM 741 C C . CYS A 1 94 ? -5.664 -7.081 -0.941 1.00 73.75 94 CYS A C 1
ATOM 743 O O . CYS A 1 94 ? -6.546 -6.724 -0.171 1.00 73.75 94 CYS A O 1
ATOM 745 N N . LYS A 1 95 ? -5.812 -8.177 -1.699 1.00 63.97 95 LYS A N 1
ATOM 746 C CA . LYS A 1 95 ? -7.042 -8.998 -1.706 1.00 63.97 95 LYS A CA 1
ATOM 747 C C . LYS A 1 95 ? -7.110 -10.030 -0.574 1.00 63.97 95 LYS A C 1
ATOM 749 O O . LYS A 1 95 ? -7.944 -10.931 -0.617 1.00 63.97 95 LYS A O 1
ATOM 754 N N . GLY A 1 96 ? -6.208 -9.960 0.407 1.00 52.75 96 GLY A N 1
ATOM 755 C CA . GLY A 1 96 ? -6.164 -10.924 1.509 1.00 52.75 96 GLY A CA 1
ATOM 756 C C . GLY A 1 96 ? -5.772 -12.345 1.082 1.00 52.75 96 GLY A C 1
ATOM 757 O O . GLY A 1 96 ? -5.933 -13.278 1.861 1.00 52.75 96 GLY A O 1
ATOM 758 N N . LEU A 1 97 ? -5.230 -12.533 -0.130 1.00 40.56 97 LEU A N 1
ATOM 759 C CA . LEU A 1 97 ? -4.678 -13.826 -0.560 1.00 40.56 97 LEU A CA 1
ATOM 760 C C . LEU A 1 97 ? -3.315 -14.117 0.078 1.00 40.56 97 LEU A C 1
ATOM 762 O O . LEU A 1 97 ? -2.849 -15.254 0.046 1.00 40.56 97 LEU A O 1
ATOM 766 N N . ILE A 1 98 ? -2.690 -13.106 0.682 1.00 45.06 98 ILE A N 1
ATOM 767 C CA . ILE A 1 98 ? -1.459 -13.247 1.451 1.00 45.06 98 ILE A CA 1
ATOM 768 C C . ILE A 1 98 ? -1.581 -12.362 2.694 1.00 45.06 98 ILE A C 1
ATOM 770 O O . ILE A 1 98 ? -1.068 -11.250 2.747 1.00 45.06 98 ILE A O 1
ATOM 774 N N . SER A 1 99 ? -2.282 -12.851 3.716 1.00 34.97 99 SER A N 1
ATOM 775 C CA . SER A 1 99 ? -2.107 -12.342 5.075 1.00 34.97 99 SER A CA 1
ATOM 776 C C . SER A 1 99 ? -0.694 -12.709 5.534 1.00 34.97 99 SER A C 1
ATOM 778 O O . SER A 1 99 ? -0.468 -13.791 6.072 1.00 34.97 99 SER A O 1
ATOM 780 N N . THR A 1 100 ? 0.286 -11.841 5.285 1.00 37.69 100 THR A N 1
ATOM 781 C CA . THR A 1 100 ? 1.607 -11.933 5.919 1.00 37.69 100 THR A CA 1
ATOM 782 C C . THR A 1 100 ? 1.495 -11.518 7.377 1.00 37.69 100 THR A C 1
ATOM 784 O O . THR A 1 100 ? 1.935 -10.447 7.781 1.00 37.69 100 THR A O 1
ATOM 787 N N . ASP A 1 101 ? 0.925 -12.412 8.174 1.00 34.19 101 ASP A N 1
ATOM 788 C CA . ASP A 1 101 ? 1.186 -12.479 9.599 1.00 34.19 101 ASP A CA 1
ATOM 789 C C . ASP A 1 101 ? 2.341 -13.475 9.783 1.00 34.19 101 ASP A C 1
ATOM 791 O O . ASP A 1 101 ? 2.139 -14.680 9.863 1.00 34.19 101 ASP A O 1
ATOM 795 N N . SER A 1 102 ? 3.576 -12.965 9.811 1.00 38.69 102 SER A N 1
ATOM 796 C CA . SER A 1 102 ? 4.804 -13.661 10.243 1.00 38.69 102 SER A CA 1
ATOM 797 C C . SER A 1 102 ? 5.264 -14.940 9.485 1.00 38.69 102 SER A C 1
ATOM 799 O O . SER A 1 102 ? 4.542 -15.911 9.317 1.00 38.69 102 SER A O 1
ATOM 801 N N . LYS A 1 103 ? 6.569 -14.977 9.158 1.00 33.84 103 LYS A N 1
ATOM 802 C CA . LYS A 1 103 ? 7.367 -16.049 8.504 1.00 33.84 103 LYS A CA 1
ATOM 803 C C . LYS A 1 103 ? 7.241 -16.191 6.972 1.00 33.84 103 LYS A C 1
ATOM 805 O O . LYS A 1 103 ? 6.174 -16.505 6.458 1.00 33.84 103 LYS A O 1
ATOM 810 N N . PRO A 1 104 ? 8.365 -16.099 6.231 1.00 41.19 104 PRO A N 1
ATOM 811 C CA . PRO A 1 104 ? 8.406 -16.454 4.823 1.00 41.19 104 PRO A CA 1
ATOM 812 C C . PRO A 1 104 ? 8.673 -17.957 4.688 1.00 41.19 104 PRO A C 1
ATOM 814 O O . PRO A 1 104 ? 9.758 -18.410 5.041 1.00 41.19 104 PRO A O 1
ATOM 81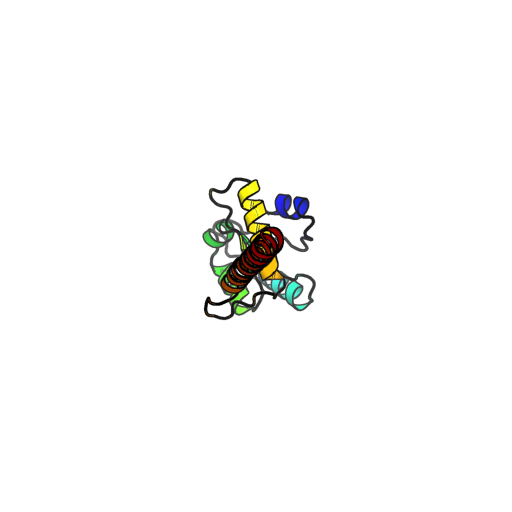7 N N . GLN A 1 105 ? 7.715 -18.734 4.179 1.00 48.00 105 GLN A N 1
ATOM 818 C CA . GLN A 1 105 ? 7.976 -20.000 3.472 1.00 48.00 105 GLN A CA 1
ATOM 819 C C . GLN A 1 105 ? 6.662 -20.610 2.971 1.00 48.00 105 GLN A C 1
ATOM 821 O O . GLN A 1 105 ? 5.899 -21.136 3.774 1.00 48.00 105 GLN A O 1
ATOM 826 N N . SER A 1 106 ? 6.406 -20.556 1.658 1.00 43.78 106 SER A N 1
ATOM 827 C CA . SER A 1 106 ? 5.939 -21.714 0.852 1.00 43.78 106 SER A CA 1
ATOM 828 C C . SER A 1 106 ? 5.434 -21.343 -0.549 1.00 43.78 106 SER A C 1
ATOM 830 O O . SER A 1 106 ? 5.641 -22.121 -1.472 1.00 43.78 106 SER A O 1
ATOM 832 N N . SER A 1 107 ? 4.880 -20.152 -0.784 1.00 54.78 107 SER A N 1
ATOM 833 C CA . SER A 1 107 ? 4.094 -19.930 -2.016 1.00 54.78 107 SER A CA 1
ATOM 834 C C . SER A 1 107 ? 4.901 -19.839 -3.325 1.00 54.78 107 SER A C 1
ATOM 836 O O . SER A 1 107 ? 4.379 -20.147 -4.393 1.00 54.78 107 SER A O 1
ATOM 838 N N . SER A 1 108 ? 6.183 -19.454 -3.282 1.00 51.59 108 SER A N 1
ATOM 839 C CA . SER A 1 108 ? 7.050 -19.424 -4.477 1.00 51.59 108 SER A CA 1
ATOM 840 C C . SER A 1 108 ? 7.681 -20.781 -4.814 1.00 51.59 108 SER A C 1
ATOM 842 O O . SER A 1 108 ? 8.061 -21.014 -5.962 1.00 51.59 108 SER A O 1
ATOM 844 N N . LEU A 1 109 ? 7.764 -21.695 -3.840 1.00 53.75 109 LEU A N 1
ATOM 845 C CA . LEU A 1 109 ? 8.246 -23.059 -4.059 1.00 53.75 109 LEU A CA 1
ATOM 846 C C . LEU A 1 109 ? 7.197 -23.904 -4.782 1.00 53.75 109 LEU A C 1
ATOM 848 O O . LEU A 1 109 ? 7.568 -24.663 -5.670 1.00 53.75 109 LEU A O 1
ATOM 852 N N . ASP A 1 110 ? 5.909 -23.722 -4.493 1.00 54.50 110 ASP A N 1
ATOM 853 C CA . ASP A 1 110 ? 4.843 -24.518 -5.116 1.00 54.50 110 ASP A CA 1
ATOM 854 C C . ASP A 1 110 ? 4.744 -24.292 -6.632 1.00 54.50 110 ASP A C 1
ATOM 856 O O . ASP A 1 110 ? 4.535 -25.233 -7.399 1.00 54.50 110 ASP A O 1
ATOM 860 N N . LEU A 1 111 ? 4.988 -23.061 -7.090 1.00 56.97 111 LEU A N 1
ATOM 861 C CA . LEU A 1 111 ? 4.967 -22.712 -8.513 1.00 56.97 111 LEU A CA 1
ATOM 862 C C . LEU A 1 111 ? 6.197 -23.271 -9.256 1.00 56.97 111 LEU A C 1
ATOM 864 O O . LEU A 1 111 ? 6.073 -23.788 -10.369 1.00 56.97 111 LEU A O 1
ATOM 868 N N . LEU A 1 112 ? 7.374 -23.255 -8.616 1.00 61.06 112 LEU A N 1
ATOM 869 C CA . LEU A 1 112 ? 8.590 -23.891 -9.140 1.00 61.06 112 LEU A CA 1
ATOM 870 C C . LEU A 1 112 ? 8.474 -25.420 -9.165 1.00 61.06 112 LEU A C 1
ATOM 872 O O . LEU A 1 112 ? 8.867 -26.052 -10.145 1.00 61.06 112 LEU A O 1
ATOM 876 N N . VAL A 1 113 ? 7.896 -26.017 -8.122 1.00 65.00 113 VAL A N 1
ATOM 877 C CA . VAL A 1 113 ? 7.648 -27.461 -8.040 1.00 65.00 113 VAL A CA 1
ATOM 878 C C . VAL A 1 113 ? 6.646 -27.891 -9.114 1.00 65.00 113 VAL A C 1
ATOM 880 O O . VAL A 1 113 ? 6.896 -28.879 -9.803 1.00 65.00 113 VAL A O 1
ATOM 883 N N . ALA A 1 114 ? 5.577 -27.123 -9.350 1.00 67.31 114 ALA A N 1
ATOM 884 C CA . ALA A 1 114 ? 4.623 -27.396 -10.426 1.00 67.31 114 ALA A CA 1
ATOM 885 C C . ALA A 1 114 ? 5.278 -27.355 -11.822 1.00 67.31 114 ALA A C 1
ATOM 887 O O . ALA A 1 114 ? 5.037 -28.242 -12.648 1.00 67.31 114 ALA A O 1
ATOM 888 N N . LEU A 1 115 ? 6.161 -26.383 -12.081 1.00 65.81 115 LEU A N 1
ATOM 889 C CA . LEU A 1 115 ? 6.925 -26.290 -13.333 1.00 65.81 115 LEU A CA 1
ATOM 890 C C . LEU A 1 115 ? 7.890 -27.472 -13.517 1.00 65.81 115 LEU A C 1
ATOM 892 O O . LEU A 1 115 ? 7.963 -28.048 -14.605 1.00 65.81 115 LEU A O 1
ATOM 896 N N . ILE A 1 116 ? 8.595 -27.878 -12.456 1.00 74.69 116 ILE A N 1
ATOM 897 C CA . ILE A 1 116 ? 9.511 -29.029 -12.490 1.00 74.69 116 ILE A CA 1
ATOM 898 C C . ILE A 1 116 ? 8.737 -30.326 -12.757 1.00 74.69 116 ILE A C 1
ATOM 900 O O . ILE A 1 116 ? 9.126 -31.099 -13.634 1.00 74.69 116 ILE A O 1
ATOM 904 N N . ILE A 1 117 ? 7.620 -30.552 -12.058 1.00 76.50 117 ILE A N 1
ATOM 905 C CA . ILE A 1 117 ? 6.792 -31.754 -12.232 1.00 76.50 117 ILE A CA 1
ATOM 906 C C . ILE A 1 117 ? 6.253 -31.838 -13.664 1.00 76.50 117 ILE A C 1
ATOM 908 O O . ILE A 1 117 ? 6.345 -32.893 -14.293 1.00 76.50 117 ILE A O 1
ATOM 912 N N . THR A 1 118 ? 5.756 -30.727 -14.214 1.00 76.06 118 THR A N 1
ATOM 913 C CA . THR A 1 118 ? 5.207 -30.696 -15.579 1.00 76.06 118 THR A CA 1
ATOM 914 C C . THR A 1 118 ? 6.276 -31.044 -16.621 1.00 76.06 118 THR A C 1
ATOM 916 O O . THR A 1 118 ? 6.028 -31.846 -17.524 1.00 76.06 118 THR A O 1
ATOM 919 N N . ASN A 1 119 ? 7.497 -30.527 -16.455 1.00 80.12 119 ASN A N 1
ATOM 920 C CA . ASN A 1 119 ? 8.615 -30.834 -17.348 1.00 80.12 119 ASN A CA 1
ATOM 921 C C . ASN A 1 119 ? 9.077 -32.297 -17.243 1.00 80.12 119 ASN A C 1
ATOM 923 O O . ASN A 1 119 ? 9.388 -32.913 -18.263 1.00 80.12 119 ASN A O 1
ATOM 927 N N . ILE A 1 120 ? 9.078 -32.886 -16.041 1.00 83.81 120 ILE A N 1
ATOM 928 C CA . ILE A 1 120 ? 9.411 -34.308 -15.845 1.00 83.81 120 ILE A CA 1
ATOM 929 C C . ILE A 1 120 ? 8.368 -35.210 -16.518 1.00 83.81 120 ILE A C 1
ATOM 931 O O . ILE A 1 120 ? 8.738 -36.172 -17.194 1.00 83.81 120 ILE A O 1
ATOM 935 N N . ILE A 1 121 ? 7.075 -34.894 -16.388 1.00 85.19 121 ILE A N 1
ATOM 936 C CA . ILE A 1 121 ? 5.996 -35.651 -17.043 1.00 85.19 121 ILE A CA 1
ATOM 937 C C . ILE A 1 121 ? 6.147 -35.591 -18.568 1.00 85.19 121 ILE A C 1
ATOM 939 O O . ILE A 1 121 ? 6.038 -36.620 -19.238 1.00 85.19 121 ILE A O 1
ATOM 943 N N . LEU A 1 122 ? 6.453 -34.413 -19.119 1.00 83.88 122 LEU A N 1
ATOM 944 C CA . LEU A 1 122 ? 6.672 -34.237 -20.555 1.00 83.88 122 LEU A CA 1
ATOM 945 C C . LEU A 1 122 ? 7.875 -35.054 -21.057 1.00 83.88 122 LEU A C 1
ATOM 947 O O . LEU A 1 122 ? 7.789 -35.710 -22.097 1.00 83.88 122 LEU A O 1
ATOM 951 N N . LEU A 1 123 ? 8.976 -35.061 -20.298 1.00 86.38 123 LEU A N 1
ATOM 952 C CA . LEU A 1 123 ? 10.167 -35.850 -20.615 1.00 86.38 123 LEU A CA 1
ATOM 953 C C . LEU A 1 123 ? 9.852 -37.353 -20.622 1.00 86.38 123 LEU A C 1
ATOM 955 O O . LEU A 1 123 ? 10.216 -38.058 -21.562 1.00 86.38 123 LEU A O 1
ATOM 959 N N . MET A 1 124 ? 9.135 -37.835 -19.604 1.00 84.94 124 MET A N 1
ATOM 960 C CA . MET A 1 124 ? 8.711 -39.234 -19.518 1.00 84.94 124 MET A CA 1
ATOM 961 C C . MET A 1 124 ? 7.825 -39.610 -20.706 1.00 84.94 124 MET A C 1
ATOM 963 O O . MET A 1 124 ? 8.084 -40.626 -21.348 1.00 84.94 124 MET A O 1
ATOM 967 N N . ALA A 1 125 ? 6.852 -38.762 -21.060 1.00 82.81 125 ALA A N 1
ATOM 968 C CA . ALA A 1 125 ? 5.986 -38.970 -22.217 1.00 82.81 125 ALA A CA 1
ATOM 969 C C . ALA A 1 125 ? 6.797 -39.101 -23.518 1.00 82.81 125 ALA A C 1
ATOM 971 O O . ALA A 1 125 ? 6.617 -40.079 -24.249 1.00 82.81 125 ALA A O 1
ATOM 972 N N . LEU A 1 126 ? 7.745 -38.188 -23.759 1.00 83.25 126 LEU A N 1
ATOM 973 C CA . LEU A 1 126 ? 8.651 -38.223 -24.912 1.00 83.25 126 LEU A CA 1
ATOM 974 C C . LEU A 1 126 ? 9.469 -39.516 -24.974 1.00 83.25 126 LEU A C 1
ATOM 976 O O . LEU A 1 126 ? 9.547 -40.136 -26.034 1.00 83.25 126 LEU A O 1
ATOM 980 N N . VAL A 1 127 ? 10.024 -39.965 -23.846 1.00 85.00 127 VAL A N 1
ATOM 981 C CA . VAL A 1 127 ? 10.773 -41.228 -23.777 1.00 85.00 127 VAL A CA 1
ATOM 982 C C . VAL A 1 127 ? 9.873 -42.418 -24.115 1.00 85.00 127 VAL A C 1
ATOM 984 O O . VAL A 1 127 ? 10.259 -43.251 -24.936 1.00 85.00 127 VAL A O 1
ATOM 987 N N . THR A 1 128 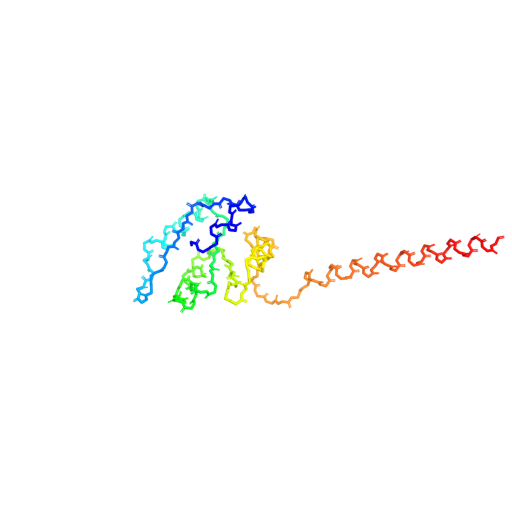? 8.651 -42.492 -23.574 1.00 79.38 128 THR A N 1
ATOM 988 C CA . THR A 1 128 ? 7.696 -43.557 -23.944 1.00 79.38 128 THR A CA 1
ATOM 989 C C . THR A 1 128 ? 7.348 -43.544 -25.428 1.00 79.38 128 THR A C 1
ATOM 991 O O . THR A 1 128 ? 7.286 -44.609 -26.044 1.00 79.38 128 THR A O 1
ATOM 994 N N . VAL A 1 129 ? 7.140 -42.364 -26.020 1.00 81.00 129 VAL A N 1
ATOM 995 C CA . VAL A 1 129 ? 6.849 -42.234 -27.453 1.00 81.00 129 VAL A CA 1
ATOM 996 C C . VAL A 1 129 ? 8.051 -42.670 -28.285 1.00 81.00 129 VAL A C 1
ATOM 998 O O . VAL A 1 129 ? 7.873 -43.444 -29.219 1.00 81.00 129 VAL A O 1
ATOM 1001 N N . MET A 1 130 ? 9.276 -42.272 -27.926 1.00 77.12 130 MET A N 1
ATOM 1002 C CA . MET A 1 130 ? 10.481 -42.708 -28.638 1.00 77.12 130 MET A CA 1
ATOM 1003 C C . MET A 1 130 ? 10.714 -44.217 -28.533 1.00 77.12 130 MET A C 1
ATOM 1005 O O . MET A 1 130 ? 11.053 -44.844 -29.531 1.00 77.12 130 MET A O 1
ATOM 1009 N N . ILE A 1 131 ? 10.507 -44.824 -27.360 1.00 75.88 131 ILE A N 1
ATOM 1010 C CA . ILE A 1 131 ? 10.630 -46.281 -27.187 1.00 75.88 131 ILE A CA 1
ATOM 1011 C C . ILE A 1 131 ? 9.587 -47.013 -28.037 1.00 75.88 131 ILE A C 1
ATOM 1013 O O . ILE A 1 131 ? 9.899 -48.031 -28.653 1.00 75.88 131 ILE A O 1
ATOM 1017 N N . ARG A 1 132 ? 8.357 -46.491 -28.098 1.00 69.44 132 ARG A N 1
ATOM 1018 C CA . ARG A 1 132 ? 7.270 -47.084 -28.883 1.00 69.44 132 ARG A CA 1
ATOM 1019 C C . ARG A 1 132 ? 7.421 -46.852 -30.387 1.00 69.44 132 ARG A C 1
ATOM 1021 O O . ARG A 1 132 ? 6.985 -47.698 -31.146 1.00 69.44 132 ARG A O 1
ATOM 1028 N N . ALA A 1 133 ? 8.044 -45.752 -30.806 1.00 66.06 133 ALA A N 1
ATOM 1029 C CA . ALA A 1 133 ? 8.336 -45.451 -32.209 1.00 66.06 133 ALA A CA 1
ATOM 1030 C C . ALA A 1 133 ? 9.552 -46.221 -32.755 1.00 66.06 133 ALA A C 1
ATOM 1032 O O . ALA A 1 133 ? 9.729 -46.307 -33.966 1.00 66.06 133 ALA A O 1
ATOM 1033 N N . LYS A 1 134 ? 10.409 -46.752 -31.872 1.00 53.44 134 LYS A N 1
ATOM 1034 C CA . LYS A 1 134 ? 11.598 -47.541 -32.233 1.00 53.44 134 LYS A CA 1
ATOM 1035 C C . LYS A 1 134 ? 11.354 -49.061 -32.199 1.00 53.44 134 LYS A C 1
ATOM 1037 O O . LYS A 1 134 ? 12.272 -49.813 -32.520 1.00 53.44 134 LYS A O 1
ATOM 1042 N N . ARG A 1 135 ? 10.161 -49.496 -31.781 1.00 48.88 135 ARG A N 1
ATOM 1043 C CA . ARG A 1 135 ? 9.651 -50.874 -31.879 1.00 48.88 135 ARG A CA 1
ATOM 1044 C C . ARG A 1 135 ? 8.727 -50.990 -33.080 1.00 48.88 135 ARG A C 1
ATOM 1046 O O . ARG A 1 135 ? 8.751 -52.076 -33.690 1.00 48.88 135 ARG A O 1
#